Protein AF-A0A7T1DZ12-F1 (afdb_monomer_lite)

Sequence (97 aa):
MNERLPPRFVTLRISATIANEYSSRCPDWLSGELDEGRMRVPLDLAQQIMMDAEYNSDRKAQDVGEYGMPLAVFNAYRALARQARAAIAAAEQSGAA

Radius of gyration: 14.42 Å; chains: 1; bounding box: 28×24×49 Å

pLDDT: mean 86.97, std 13.82, range [38.5, 98.0]

Secondary structure (DSSP, 8-state):
----PPPPEEEEEEPHHHHHHHHHH--TT--S---SEEEEEEHHHHHHHHHHHHHTT-TTTS-BSTTSB-HHHHHHHHHHHHHHHHHHHHHHHHT--

Foldseek 3Di:
DDPPDPFQKFKFAAAPLNQVVCVVVVDPVDPDGPDGGIDIDTLVVLVVLLVVLVQLQDVVNWDEDVPTPDPVSNVSSVVRNVRSVVRSVVSVVVVVD

Structure (mmCIF, N/CA/C/O backbone):
data_AF-A0A7T1DZ12-F1
#
_entry.id   AF-A0A7T1DZ12-F1
#
loop_
_atom_site.group_PDB
_atom_site.id
_atom_site.type_symbol
_atom_site.label_atom_id
_atom_site.label_alt_id
_atom_site.label_comp_id
_atom_site.label_asym_id
_atom_site.label_entity_id
_atom_site.label_seq_id
_atom_site.pdbx_PDB_ins_code
_atom_site.Cartn_x
_atom_site.Cartn_y
_atom_site.Cartn_z
_atom_site.occupancy
_atom_site.B_iso_or_equiv
_atom_site.auth_seq_id
_atom_site.auth_comp_id
_atom_site.auth_asym_id
_atom_site.auth_atom_id
_atom_site.pdbx_PDB_model_num
ATOM 1 N N . MET A 1 1 ? 0.169 -9.128 33.072 1.00 38.50 1 MET A N 1
ATOM 2 C CA . MET A 1 1 ? -1.239 -9.178 32.628 1.00 38.50 1 MET A CA 1
ATOM 3 C C . MET A 1 1 ? -1.304 -8.410 31.319 1.00 38.50 1 MET A C 1
ATOM 5 O O . MET A 1 1 ? -1.093 -7.210 31.348 1.00 38.50 1 MET A O 1
ATOM 9 N N . ASN A 1 2 ? -1.442 -9.095 30.180 1.00 44.41 2 ASN A N 1
ATOM 10 C CA . ASN A 1 2 ? -1.534 -8.428 28.877 1.00 44.41 2 ASN A CA 1
ATOM 11 C C . ASN A 1 2 ? -2.987 -8.002 28.659 1.00 44.41 2 ASN A C 1
ATOM 13 O O . ASN A 1 2 ? -3.811 -8.818 28.246 1.00 44.41 2 ASN A O 1
ATOM 17 N N . GLU A 1 3 ? -3.301 -6.742 28.942 1.00 49.75 3 GLU A N 1
ATOM 18 C CA . GLU A 1 3 ? -4.530 -6.115 28.463 1.00 49.75 3 GLU A CA 1
ATOM 19 C C . GLU A 1 3 ? -4.431 -6.002 26.938 1.00 49.75 3 GLU A C 1
ATOM 21 O O . GLU A 1 3 ? -3.901 -5.037 26.390 1.00 49.75 3 GLU A O 1
ATOM 26 N N . ARG A 1 4 ? -4.878 -7.040 26.220 1.00 58.50 4 ARG A N 1
ATOM 27 C CA . ARG A 1 4 ? -5.123 -6.923 24.782 1.00 58.50 4 ARG A CA 1
ATOM 28 C C . ARG A 1 4 ? -6.289 -5.955 24.622 1.00 58.50 4 ARG A C 1
ATOM 30 O O . ARG A 1 4 ? -7.444 -6.353 24.757 1.00 58.50 4 ARG A O 1
ATOM 37 N N . LEU A 1 5 ? -5.969 -4.688 24.366 1.00 58.59 5 LEU A N 1
ATOM 38 C CA . LEU A 1 5 ? -6.924 -3.712 23.853 1.00 58.59 5 LEU A CA 1
ATOM 39 C C . LEU A 1 5 ? -7.711 -4.350 22.694 1.00 58.59 5 LEU A C 1
ATOM 41 O O . LEU A 1 5 ? -7.139 -5.146 21.937 1.00 58.59 5 LEU A O 1
ATOM 45 N N . PRO A 1 6 ? -9.011 -4.040 22.551 1.00 60.12 6 PRO A N 1
ATOM 46 C CA . PRO A 1 6 ? -9.816 -4.595 21.474 1.00 60.12 6 PRO A CA 1
ATOM 47 C C . PRO A 1 6 ? -9.142 -4.306 20.124 1.00 60.12 6 PRO A C 1
ATOM 49 O O . PRO A 1 6 ? -8.610 -3.206 19.939 1.00 60.12 6 PRO A O 1
ATOM 52 N N . PRO A 1 7 ? -9.144 -5.266 19.179 1.00 66.44 7 PRO A N 1
ATOM 53 C CA . PRO A 1 7 ? -8.521 -5.061 17.881 1.00 66.44 7 PRO A CA 1
ATOM 54 C C . PRO A 1 7 ? -9.176 -3.857 17.202 1.00 66.44 7 PRO A C 1
ATOM 56 O O . PRO A 1 7 ? -10.377 -3.843 16.925 1.00 66.44 7 PRO A O 1
ATOM 59 N N . ARG A 1 8 ? -8.378 -2.812 16.982 1.00 86.19 8 ARG A N 1
ATOM 60 C CA . ARG A 1 8 ? -8.796 -1.620 16.245 1.00 86.19 8 ARG A CA 1
ATOM 61 C C . ARG A 1 8 ? -8.688 -1.937 14.766 1.00 86.19 8 ARG A C 1
ATOM 63 O O . ARG A 1 8 ? -7.757 -2.615 14.346 1.00 86.19 8 ARG A O 1
ATOM 70 N N . PHE A 1 9 ? -9.641 -1.449 13.987 1.00 91.62 9 PHE A N 1
ATOM 71 C CA . PHE A 1 9 ? -9.684 -1.688 12.551 1.00 91.62 9 PHE A CA 1
ATOM 72 C C . PHE A 1 9 ? -9.674 -0.367 11.803 1.00 91.62 9 PHE A C 1
ATOM 74 O O . PHE A 1 9 ? -10.307 0.597 12.234 1.00 91.62 9 PHE A O 1
ATOM 81 N N . VAL A 1 10 ? -9.032 -0.364 10.641 1.00 94.00 10 VAL A N 1
ATOM 82 C CA . VAL A 1 10 ? -9.079 0.738 9.682 1.00 94.00 10 VAL A CA 1
ATOM 83 C C . VAL A 1 10 ? -9.546 0.231 8.329 1.00 94.00 10 VAL A C 1
ATOM 85 O O . VAL A 1 10 ? -9.433 -0.954 8.019 1.00 94.00 10 VAL A O 1
ATOM 88 N N . THR A 1 11 ? -10.103 1.130 7.523 1.00 94.62 11 THR A N 1
ATOM 89 C CA . THR A 1 11 ? -10.466 0.814 6.140 1.00 94.62 11 THR A CA 1
ATOM 90 C C . THR A 1 11 ? -9.420 1.388 5.202 1.00 94.62 11 THR A C 1
ATOM 92 O O . THR A 1 11 ? -9.178 2.595 5.212 1.00 94.62 11 THR A O 1
ATOM 95 N N . LEU A 1 12 ? -8.834 0.531 4.373 1.00 95.62 12 LEU A N 1
ATOM 96 C CA . LEU A 1 12 ? -7.916 0.904 3.306 1.00 95.62 12 LEU A CA 1
ATOM 97 C C . LEU A 1 12 ? -8.575 0.611 1.959 1.00 95.62 12 LEU A C 1
ATOM 99 O O . LEU A 1 12 ? -9.269 -0.388 1.802 1.00 95.62 12 LEU A O 1
ATOM 103 N N . ARG A 1 13 ? -8.366 1.482 0.974 1.00 96.50 13 ARG A N 1
ATOM 104 C CA . ARG A 1 13 ? -8.622 1.172 -0.430 1.00 96.50 13 ARG A CA 1
ATOM 105 C C . ARG A 1 13 ? -7.339 0.646 -1.070 1.00 96.50 13 ARG A C 1
ATOM 107 O O . ARG A 1 13 ? -6.355 1.381 -1.139 1.00 96.50 13 ARG A O 1
ATOM 114 N N . ILE A 1 14 ? -7.374 -0.592 -1.538 1.00 96.69 14 ILE A N 1
ATOM 115 C CA . ILE A 1 14 ? -6.315 -1.259 -2.290 1.00 96.69 14 ILE A CA 1
ATOM 116 C C . ILE A 1 14 ? -6.623 -1.093 -3.780 1.00 96.69 14 ILE A C 1
ATOM 118 O O . ILE A 1 14 ? -7.760 -1.294 -4.208 1.00 96.69 14 ILE A O 1
ATOM 122 N N . SER A 1 15 ? -5.645 -0.646 -4.566 1.00 97.06 15 SER A N 1
ATOM 123 C CA . SER A 1 15 ? -5.773 -0.575 -6.026 1.00 97.06 15 SER A CA 1
ATOM 124 C C . SER A 1 15 ? -5.378 -1.905 -6.666 1.00 97.06 15 SER A C 1
ATOM 126 O O . SER A 1 15 ? -4.576 -2.634 -6.087 1.00 97.06 15 SER A O 1
ATOM 128 N N . ALA A 1 16 ? -5.845 -2.171 -7.891 1.00 96.38 16 ALA A N 1
ATOM 129 C CA . ALA A 1 16 ? -5.391 -3.317 -8.685 1.00 96.38 16 ALA A CA 1
ATOM 130 C C . ALA A 1 16 ? -3.856 -3.431 -8.751 1.00 96.38 16 ALA A C 1
ATOM 132 O O . ALA A 1 16 ? -3.303 -4.516 -8.628 1.00 96.38 16 ALA A O 1
ATOM 133 N N . THR A 1 17 ? -3.151 -2.301 -8.897 1.00 96.44 17 THR A N 1
ATOM 134 C CA . THR A 1 17 ? -1.681 -2.279 -8.911 1.00 96.44 17 THR A CA 1
ATOM 135 C C . THR A 1 17 ? -1.099 -2.839 -7.618 1.00 96.44 17 THR A C 1
ATOM 137 O O . THR A 1 17 ? -0.237 -3.701 -7.677 1.00 96.44 17 THR A O 1
ATOM 140 N N . ILE A 1 18 ? -1.586 -2.393 -6.457 1.00 96.44 18 ILE A N 1
ATOM 141 C CA . ILE A 1 18 ? -1.109 -2.902 -5.167 1.00 96.44 18 ILE A CA 1
ATOM 142 C C . ILE A 1 18 ? -1.484 -4.371 -4.988 1.00 96.44 18 ILE A C 1
ATOM 144 O O . ILE A 1 18 ? -0.630 -5.154 -4.592 1.00 96.44 18 ILE A O 1
ATOM 148 N N . ALA A 1 19 ? -2.723 -4.753 -5.302 1.00 95.19 19 ALA A N 1
ATOM 149 C CA . ALA A 1 19 ? -3.158 -6.144 -5.200 1.00 95.19 19 ALA A CA 1
ATOM 150 C C . ALA A 1 19 ? -2.224 -7.077 -5.995 1.00 95.19 19 ALA A C 1
ATOM 152 O O . ALA A 1 19 ? -1.723 -8.066 -5.460 1.00 95.19 19 ALA A O 1
ATOM 153 N N . ASN A 1 20 ? -1.886 -6.694 -7.230 1.00 94.56 20 ASN A N 1
ATOM 154 C CA . ASN A 1 20 ? -0.962 -7.445 -8.079 1.00 94.56 20 ASN A CA 1
ATOM 155 C C . ASN A 1 20 ? 0.465 -7.507 -7.511 1.00 94.56 20 ASN A C 1
ATOM 157 O O . ASN A 1 20 ? 1.083 -8.571 -7.555 1.00 94.56 20 ASN A O 1
ATOM 161 N N . GLU A 1 21 ? 0.997 -6.409 -6.965 1.00 94.44 21 GLU A N 1
ATOM 162 C CA . GLU A 1 21 ? 2.332 -6.401 -6.345 1.00 94.44 21 GLU A CA 1
ATOM 163 C C . GLU A 1 21 ? 2.404 -7.334 -5.131 1.00 94.44 21 GLU A C 1
ATOM 165 O O . GLU A 1 21 ? 3.343 -8.120 -4.993 1.00 94.44 21 GLU A O 1
ATOM 170 N N . TYR A 1 22 ? 1.394 -7.290 -4.260 1.00 92.25 22 TYR A N 1
ATOM 171 C CA . TYR A 1 22 ? 1.344 -8.150 -3.079 1.00 92.25 22 TYR A CA 1
ATOM 172 C C . TYR A 1 22 ? 1.122 -9.618 -3.435 1.00 92.25 22 TYR A C 1
ATOM 174 O O . TYR A 1 22 ? 1.743 -10.473 -2.812 1.00 92.25 22 TYR A O 1
ATOM 182 N N . SER A 1 23 ? 0.316 -9.912 -4.457 1.00 90.94 23 SER A N 1
ATOM 183 C CA . SER A 1 23 ? 0.165 -11.272 -4.988 1.00 90.94 23 SER A CA 1
ATOM 184 C C . SER A 1 23 ? 1.481 -11.797 -5.580 1.00 90.94 23 SER A C 1
ATOM 186 O O . SER A 1 23 ? 1.864 -12.938 -5.335 1.00 90.94 23 SER A O 1
ATOM 188 N N . SER A 1 24 ? 2.227 -10.944 -6.290 1.00 88.50 24 SER A N 1
ATOM 189 C CA . SER A 1 24 ? 3.483 -11.332 -6.949 1.00 88.50 24 SER A CA 1
ATOM 190 C C . SER A 1 24 ? 4.634 -11.547 -5.965 1.00 88.50 24 SER A C 1
ATOM 192 O O . SER A 1 24 ? 5.421 -12.477 -6.131 1.00 88.50 24 SER A O 1
ATOM 194 N N . ARG A 1 25 ? 4.76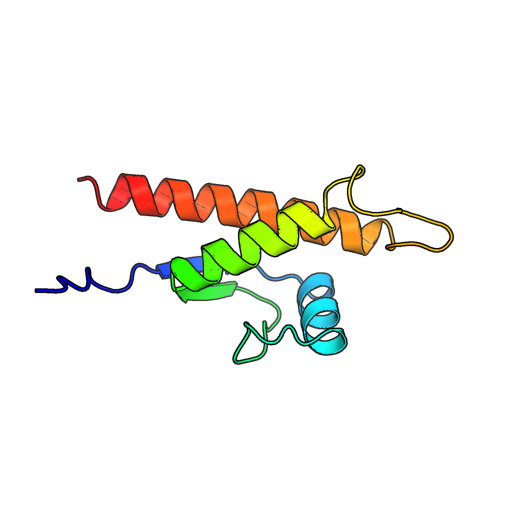1 -10.681 -4.950 1.00 88.06 25 ARG A N 1
ATOM 195 C CA . ARG A 1 25 ? 5.857 -10.746 -3.969 1.00 88.06 25 ARG A CA 1
ATOM 196 C C . ARG A 1 25 ? 5.539 -11.626 -2.760 1.00 88.06 25 ARG A C 1
ATOM 198 O O . ARG A 1 25 ? 6.471 -12.149 -2.166 1.00 88.06 25 ARG A O 1
ATOM 205 N N . CYS A 1 26 ? 4.261 -11.744 -2.398 1.00 83.31 26 CYS A N 1
ATOM 206 C CA . CYS A 1 26 ? 3.730 -12.488 -1.251 1.00 83.31 26 CYS A CA 1
ATOM 207 C C . CYS A 1 26 ? 4.586 -12.353 0.030 1.00 83.31 26 CYS A C 1
ATOM 209 O O . CYS A 1 26 ? 5.332 -13.266 0.379 1.00 83.31 26 CYS A O 1
ATOM 211 N N . PRO A 1 27 ? 4.541 -11.198 0.724 1.00 85.75 27 PRO A N 1
ATOM 212 C CA . PRO A 1 27 ? 5.362 -10.977 1.912 1.00 85.75 27 PRO A CA 1
ATOM 213 C C . PRO A 1 27 ? 5.019 -11.956 3.044 1.00 85.75 27 PRO A C 1
ATOM 215 O O . PRO A 1 27 ? 3.849 -12.106 3.377 1.00 85.75 27 PRO A O 1
ATOM 218 N N . ASP A 1 28 ? 6.027 -12.521 3.717 1.00 86.56 28 ASP A N 1
ATOM 219 C CA . ASP A 1 28 ? 5.840 -13.539 4.773 1.00 86.56 28 ASP A CA 1
ATOM 220 C C . ASP A 1 28 ? 4.956 -13.090 5.954 1.00 86.56 28 ASP A C 1
ATOM 222 O O . 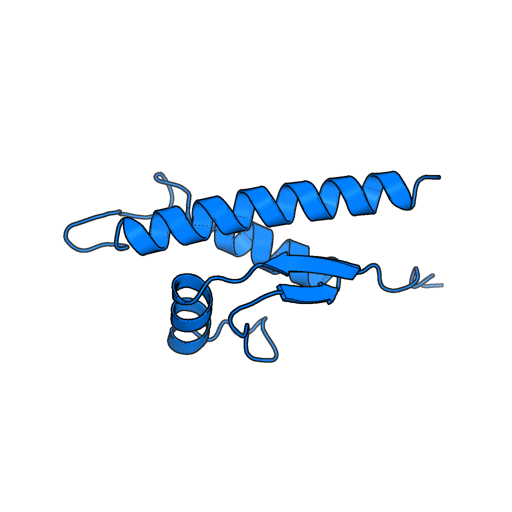ASP A 1 28 ? 4.373 -13.910 6.662 1.00 86.56 28 ASP A O 1
ATOM 226 N N . TRP A 1 29 ? 4.870 -11.780 6.200 1.00 88.88 29 TRP A N 1
ATOM 227 C CA . TRP A 1 29 ? 4.037 -11.206 7.262 1.00 88.88 29 TRP A CA 1
ATOM 228 C C . TRP A 1 29 ? 2.551 -11.129 6.890 1.00 88.88 29 TRP A C 1
ATOM 230 O O . TRP A 1 29 ? 1.703 -10.955 7.767 1.00 88.88 29 TRP A O 1
ATOM 240 N N . LEU A 1 30 ? 2.223 -11.251 5.605 1.00 87.94 30 LEU A N 1
ATOM 241 C CA . LEU A 1 30 ? 0.870 -11.139 5.095 1.00 87.94 30 LEU A CA 1
ATOM 242 C C . LEU A 1 30 ? 0.258 -12.542 4.958 1.00 87.94 30 LEU A C 1
ATOM 244 O O . LEU A 1 30 ? 0.596 -13.311 4.067 1.00 87.94 30 LEU A O 1
ATOM 248 N N . SER A 1 31 ? -0.677 -12.874 5.847 1.00 76.31 31 SER A N 1
ATOM 249 C CA . SER A 1 31 ? -1.290 -14.208 5.932 1.00 76.31 31 SER A CA 1
ATOM 250 C C . SER A 1 31 ? -2.426 -14.476 4.930 1.00 76.31 31 SER A C 1
ATOM 252 O O . SER A 1 31 ? -3.010 -15.560 4.956 1.00 76.31 31 SER A O 1
ATOM 254 N N . GLY A 1 32 ? -2.762 -13.516 4.064 1.00 76.06 32 GLY A N 1
ATOM 255 C CA . GLY A 1 32 ? -3.821 -13.633 3.057 1.00 76.06 32 GLY A CA 1
ATOM 256 C C . GLY A 1 32 ? -3.727 -12.547 1.985 1.00 76.06 32 GLY A C 1
ATOM 257 O O . GLY A 1 32 ? -2.987 -11.583 2.138 1.00 76.06 32 GLY A O 1
ATOM 258 N N . GLU A 1 33 ? -4.463 -12.691 0.887 1.00 77.50 33 GLU A N 1
ATOM 259 C CA . GLU A 1 33 ? -4.361 -11.756 -0.239 1.00 77.50 33 GLU A CA 1
ATOM 260 C C . GLU A 1 33 ? -4.913 -10.361 0.106 1.00 77.50 33 GLU A C 1
ATOM 262 O O . GLU A 1 33 ? -5.908 -10.210 0.822 1.00 77.50 33 GLU A O 1
ATOM 267 N N . LEU A 1 34 ? -4.248 -9.318 -0.405 1.00 86.88 34 LEU A N 1
ATOM 268 C CA . LEU A 1 34 ? -4.786 -7.958 -0.407 1.00 86.88 34 LEU A CA 1
ATOM 269 C C . LEU A 1 34 ? -5.598 -7.749 -1.682 1.00 86.88 34 LEU A C 1
ATOM 271 O O . LEU A 1 34 ? -5.082 -7.248 -2.680 1.00 86.88 34 LEU A O 1
ATOM 275 N N . ASP A 1 35 ? -6.869 -8.134 -1.625 1.00 87.94 35 ASP A N 1
ATOM 276 C CA . ASP A 1 35 ? -7.804 -7.952 -2.729 1.00 87.94 35 ASP A CA 1
ATOM 277 C C . ASP A 1 35 ? -7.980 -6.477 -3.105 1.00 87.94 35 ASP A C 1
ATOM 279 O O . ASP A 1 35 ? -7.992 -5.573 -2.261 1.00 87.94 35 ASP A O 1
ATOM 283 N N . GLU A 1 36 ? -8.186 -6.225 -4.399 1.00 93.38 36 GLU A N 1
ATOM 284 C CA . GLU A 1 36 ? -8.579 -4.902 -4.868 1.00 93.38 36 GLU A CA 1
ATOM 285 C C . GLU A 1 36 ? -9.901 -4.462 -4.216 1.00 93.38 36 GLU A C 1
ATOM 287 O O . GLU A 1 36 ? -10.874 -5.209 -4.121 1.00 93.38 36 GLU A O 1
ATOM 292 N N . GLY A 1 37 ? -9.970 -3.188 -3.827 1.00 94.44 37 GLY A N 1
ATOM 293 C CA . GLY A 1 37 ? -11.186 -2.576 -3.309 1.00 94.44 37 GLY A CA 1
ATOM 294 C C . GLY A 1 37 ? -11.018 -2.062 -1.889 1.00 94.44 37 GLY A C 1
ATOM 295 O O . GLY A 1 37 ? -9.943 -1.630 -1.487 1.00 94.44 37 GLY A O 1
ATOM 296 N N . ARG A 1 38 ? -12.120 -1.992 -1.139 1.00 94.31 38 ARG A N 1
ATOM 297 C CA . ARG A 1 38 ? -12.102 -1.513 0.249 1.00 94.31 38 ARG A CA 1
ATOM 298 C C . ARG A 1 38 ? -11.937 -2.695 1.189 1.00 94.31 38 ARG A C 1
ATOM 300 O O . ARG A 1 38 ? -12.838 -3.520 1.292 1.00 94.31 38 ARG A O 1
ATOM 307 N N . MET A 1 39 ? -10.837 -2.709 1.925 1.00 92.62 39 MET A N 1
ATOM 308 C CA . MET A 1 39 ? -10.532 -3.730 2.913 1.00 92.62 39 MET A CA 1
ATOM 309 C C . MET A 1 39 ? -10.560 -3.139 4.313 1.00 92.62 39 MET A C 1
ATOM 311 O O . MET A 1 39 ? -9.955 -2.099 4.583 1.00 92.62 39 MET A O 1
ATOM 315 N N . ARG A 1 40 ? -11.256 -3.824 5.219 1.00 93.12 40 ARG A N 1
ATOM 316 C CA . ARG A 1 40 ? -11.194 -3.542 6.650 1.00 93.12 40 ARG A CA 1
ATOM 317 C C . ARG A 1 40 ? -10.120 -4.433 7.257 1.00 93.12 40 ARG A C 1
ATOM 319 O O . ARG A 1 40 ? -10.298 -5.645 7.308 1.00 93.12 40 ARG A O 1
ATOM 326 N N . VAL A 1 41 ? -9.035 -3.829 7.722 1.00 92.19 41 VAL A N 1
ATOM 327 C CA . VAL A 1 41 ? -7.873 -4.547 8.256 1.00 92.19 41 VAL A CA 1
ATOM 328 C C . VAL A 1 41 ? -7.626 -4.178 9.721 1.00 92.19 41 VAL A C 1
ATOM 330 O O . VAL A 1 41 ? -7.951 -3.055 10.128 1.00 92.19 41 VAL A O 1
ATOM 333 N N . PRO A 1 42 ? -7.079 -5.104 10.529 1.00 92.94 42 PRO A N 1
ATOM 334 C CA . PRO A 1 42 ? -6.545 -4.792 11.851 1.00 92.94 42 PRO A CA 1
ATOM 335 C C . PRO A 1 42 ? -5.502 -3.663 11.811 1.00 92.94 42 PRO A C 1
ATOM 337 O O . PRO A 1 42 ? -4.808 -3.481 10.809 1.00 92.94 42 PRO A O 1
ATOM 340 N N . LEU A 1 43 ? -5.406 -2.879 12.887 1.00 92.50 43 LEU A N 1
ATOM 341 C CA . LEU A 1 43 ? -4.524 -1.710 12.968 1.00 92.50 43 LEU A CA 1
ATOM 342 C C . LEU A 1 43 ? -3.040 -2.084 12.846 1.00 92.50 43 LEU A C 1
ATOM 344 O O . LEU A 1 43 ? -2.292 -1.378 12.181 1.00 92.50 43 LEU A O 1
ATOM 348 N N . ASP A 1 44 ? -2.633 -3.196 13.448 1.00 92.00 44 ASP A N 1
ATOM 349 C CA . ASP A 1 44 ? -1.292 -3.773 13.337 1.00 92.00 44 ASP A CA 1
ATOM 350 C C . ASP A 1 44 ? -0.967 -4.180 11.894 1.00 92.00 44 ASP A C 1
ATOM 352 O O . ASP A 1 44 ? 0.094 -3.831 11.377 1.00 92.00 44 ASP A O 1
ATOM 356 N N . LEU A 1 45 ? -1.912 -4.819 11.199 1.00 93.31 45 LEU A N 1
ATOM 357 C CA . LEU A 1 45 ? -1.754 -5.127 9.778 1.00 93.31 45 LEU A CA 1
ATOM 358 C C . LEU A 1 45 ? -1.666 -3.845 8.932 1.00 93.31 45 LEU A C 1
ATOM 360 O O . LEU A 1 45 ? -0.819 -3.740 8.049 1.00 93.31 45 LEU A O 1
ATOM 364 N N . ALA A 1 46 ? -2.489 -2.833 9.219 1.00 94.75 46 ALA A N 1
ATOM 365 C CA . ALA A 1 46 ? -2.399 -1.537 8.548 1.00 94.75 46 ALA A CA 1
ATOM 366 C C . ALA A 1 46 ? -1.059 -0.829 8.787 1.00 94.75 46 ALA A C 1
ATOM 368 O O . ALA A 1 46 ? -0.558 -0.180 7.871 1.00 94.75 46 ALA A O 1
ATOM 369 N N . GLN A 1 47 ? -0.472 -0.953 9.980 1.00 95.56 47 GLN A N 1
ATOM 370 C CA . GLN A 1 47 ? 0.862 -0.428 10.278 1.00 95.56 47 GLN A CA 1
ATOM 371 C C . GLN A 1 47 ? 1.936 -1.144 9.451 1.00 95.56 47 GLN A C 1
ATOM 373 O O . GLN A 1 47 ? 2.787 -0.474 8.871 1.00 95.56 47 GLN A O 1
ATOM 378 N N . GLN A 1 48 ? 1.864 -2.473 9.320 1.00 95.62 48 GLN A N 1
ATOM 379 C CA . GLN A 1 48 ? 2.784 -3.236 8.466 1.00 95.62 48 GLN A CA 1
ATOM 380 C C . GLN A 1 48 ? 2.648 -2.848 6.987 1.00 95.62 48 GLN A C 1
ATOM 382 O O . GLN A 1 48 ? 3.651 -2.555 6.337 1.00 95.62 48 GLN A O 1
ATOM 387 N N . ILE A 1 49 ? 1.413 -2.738 6.481 1.00 95.75 49 ILE A N 1
ATOM 388 C CA . ILE A 1 49 ? 1.129 -2.251 5.121 1.00 95.75 49 ILE A CA 1
ATOM 389 C C . ILE A 1 49 ? 1.681 -0.834 4.927 1.00 95.75 49 ILE A C 1
ATOM 391 O O . ILE A 1 49 ? 2.277 -0.541 3.894 1.00 95.75 49 ILE A O 1
ATOM 395 N N . MET A 1 50 ? 1.501 0.058 5.907 1.00 96.94 50 MET A N 1
ATOM 396 C CA . MET A 1 50 ? 2.020 1.425 5.844 1.00 96.94 50 MET A CA 1
ATOM 397 C C . MET A 1 50 ? 3.546 1.435 5.749 1.00 96.94 50 MET A C 1
ATOM 399 O O . MET A 1 50 ? 4.075 2.099 4.865 1.00 96.94 50 MET A O 1
ATOM 403 N N . MET A 1 51 ? 4.244 0.700 6.619 1.00 96.25 51 MET A N 1
ATOM 404 C CA . MET A 1 51 ? 5.710 0.640 6.623 1.00 96.25 51 MET A CA 1
ATOM 405 C C . MET A 1 51 ? 6.257 0.097 5.302 1.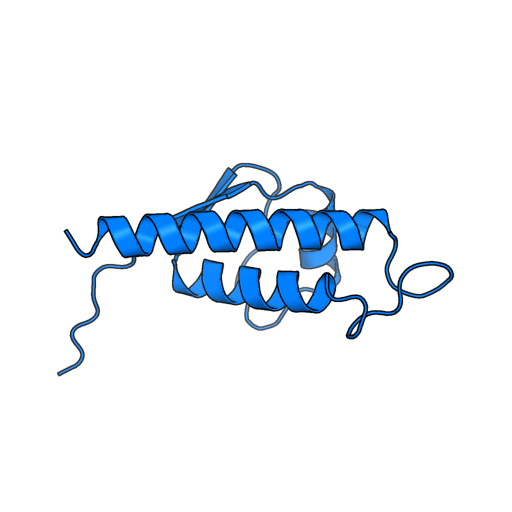00 96.25 51 MET A C 1
ATOM 407 O O . MET A 1 51 ? 7.185 0.667 4.728 1.00 96.25 51 MET A O 1
ATOM 411 N N . ASP A 1 52 ? 5.654 -0.974 4.793 1.00 95.38 52 ASP A N 1
ATOM 412 C CA . ASP A 1 52 ? 6.028 -1.561 3.511 1.00 95.38 52 ASP A CA 1
ATOM 413 C C . ASP A 1 52 ? 5.771 -0.591 2.348 1.00 95.38 52 ASP A C 1
ATOM 415 O O . ASP A 1 52 ? 6.629 -0.399 1.486 1.00 95.38 52 ASP A O 1
ATOM 419 N N . ALA A 1 53 ? 4.623 0.087 2.344 1.00 96.38 53 ALA A N 1
ATOM 420 C CA . ALA A 1 53 ? 4.291 1.070 1.323 1.00 96.38 53 ALA A CA 1
ATOM 421 C C . ALA A 1 53 ? 5.184 2.317 1.384 1.00 96.38 53 ALA A C 1
ATOM 423 O O . ALA A 1 53 ? 5.516 2.884 0.345 1.00 96.38 53 ALA A O 1
ATOM 424 N N . GLU A 1 54 ? 5.590 2.756 2.575 1.00 96.75 54 GLU A N 1
ATOM 425 C CA . GLU A 1 54 ? 6.547 3.850 2.756 1.00 96.75 54 GLU A CA 1
ATOM 426 C C . GLU A 1 54 ? 7.918 3.476 2.197 1.00 96.75 54 GLU A C 1
ATOM 428 O O . GLU A 1 54 ? 8.484 4.250 1.430 1.00 96.75 54 GLU A O 1
ATOM 433 N N . TYR A 1 55 ? 8.406 2.270 2.496 1.00 94.50 55 TYR A N 1
ATOM 434 C CA . TYR A 1 55 ? 9.668 1.767 1.958 1.00 94.50 55 TYR A CA 1
ATOM 435 C C . TYR A 1 55 ? 9.642 1.676 0.425 1.00 94.50 55 TYR A C 1
ATOM 437 O O . TYR A 1 55 ? 10.530 2.198 -0.248 1.00 94.50 55 TYR A O 1
ATOM 445 N N . ASN A 1 56 ? 8.583 1.089 -0.139 1.00 93.56 56 ASN A N 1
ATOM 446 C CA . ASN A 1 56 ? 8.417 0.935 -1.586 1.00 93.56 56 ASN A CA 1
ATOM 447 C C . ASN A 1 56 ? 8.077 2.253 -2.313 1.00 93.56 56 ASN A C 1
ATOM 449 O O . ASN A 1 56 ? 8.041 2.296 -3.540 1.00 93.56 56 ASN A O 1
ATOM 453 N N . SER A 1 57 ? 7.840 3.346 -1.583 1.00 94.25 57 SER A N 1
ATOM 454 C CA . SER A 1 57 ? 7.617 4.681 -2.152 1.00 94.25 57 SER A CA 1
ATOM 455 C C . SER A 1 57 ? 8.644 5.730 -1.720 1.00 94.25 57 SER A C 1
ATOM 457 O O . SER A 1 57 ? 8.439 6.931 -1.939 1.00 94.25 57 SER A O 1
ATOM 459 N N . ASP A 1 58 ? 9.777 5.300 -1.165 1.00 91.62 58 ASP A N 1
ATOM 460 C CA . ASP A 1 58 ? 10.917 6.167 -0.892 1.00 91.62 58 ASP A CA 1
ATOM 461 C C . ASP A 1 58 ? 11.925 6.107 -2.047 1.00 91.62 58 ASP A C 1
ATOM 463 O O . ASP A 1 58 ? 12.523 5.072 -2.332 1.00 91.62 58 ASP A O 1
ATOM 467 N N . ARG A 1 59 ? 12.165 7.256 -2.689 1.00 86.44 59 ARG A N 1
ATOM 468 C CA . ARG A 1 59 ? 13.161 7.393 -3.767 1.00 86.44 59 ARG A CA 1
ATOM 469 C C . ARG A 1 59 ? 14.598 7.155 -3.308 1.00 86.44 59 ARG A C 1
ATOM 471 O O . ARG A 1 59 ? 15.474 7.019 -4.149 1.00 86.44 59 ARG A O 1
ATOM 478 N N . LYS A 1 60 ? 14.865 7.192 -2.001 1.00 86.50 60 LYS A N 1
ATOM 479 C CA . LYS A 1 60 ? 16.176 6.837 -1.442 1.00 86.50 60 LYS A CA 1
ATOM 480 C C . LYS A 1 60 ? 16.331 5.333 -1.236 1.00 86.50 60 LYS A C 1
ATOM 482 O O . LYS A 1 60 ? 17.461 4.866 -1.151 1.00 86.50 60 LYS A O 1
ATOM 487 N N . ALA A 1 61 ? 15.221 4.608 -1.111 1.00 79.88 61 ALA A N 1
ATOM 488 C CA . ALA A 1 61 ? 15.205 3.171 -0.865 1.00 79.88 61 ALA A CA 1
ATOM 489 C C . ALA A 1 61 ? 14.971 2.351 -2.141 1.00 79.88 61 ALA A C 1
ATOM 491 O O . ALA A 1 61 ? 15.368 1.192 -2.187 1.00 79.88 61 ALA A O 1
ATOM 492 N N . GLN A 1 62 ? 14.326 2.941 -3.151 1.00 85.25 62 GLN A N 1
ATOM 493 C CA . GLN A 1 62 ? 13.963 2.289 -4.406 1.00 85.25 62 GLN A CA 1
ATOM 494 C C . GLN A 1 62 ? 14.544 3.032 -5.607 1.00 85.25 62 GLN A C 1
ATOM 496 O O . GLN A 1 62 ? 14.339 4.240 -5.757 1.00 85.25 62 GLN A O 1
ATOM 501 N N . ASP A 1 63 ? 15.167 2.284 -6.515 1.00 85.69 63 ASP A N 1
ATOM 502 C CA . ASP A 1 63 ? 15.442 2.758 -7.867 1.00 85.69 63 ASP A CA 1
ATOM 503 C C . ASP A 1 63 ? 14.134 2.743 -8.667 1.00 85.69 63 ASP A C 1
ATOM 505 O O . ASP A 1 63 ? 13.438 1.730 -8.705 1.00 85.69 63 ASP A O 1
ATOM 509 N N . VAL A 1 64 ? 13.765 3.865 -9.289 1.00 84.56 64 VAL A N 1
ATOM 510 C CA . VAL A 1 64 ? 12.488 4.023 -10.010 1.00 84.56 64 VAL A CA 1
ATOM 511 C C . VAL A 1 64 ? 12.755 4.329 -11.478 1.00 84.56 64 VAL A C 1
ATOM 513 O O . VAL A 1 64 ? 13.467 5.284 -11.787 1.00 84.56 64 VAL A O 1
ATOM 516 N N . GLY A 1 65 ? 12.112 3.591 -12.384 1.00 76.88 65 GLY A N 1
ATOM 517 C CA . GLY A 1 65 ? 12.298 3.737 -13.830 1.00 76.88 65 GLY A CA 1
ATOM 518 C C . GLY A 1 65 ? 13.161 2.628 -14.422 1.00 76.88 65 GLY A C 1
ATOM 519 O O . GLY A 1 65 ? 13.278 1.568 -13.839 1.00 76.88 65 GLY A O 1
ATOM 520 N N . GLU A 1 66 ? 13.701 2.845 -15.611 1.00 57.12 66 GLU A N 1
ATOM 521 C CA . GLU A 1 66 ? 14.424 1.865 -16.435 1.00 57.12 66 GLU A CA 1
ATOM 522 C C . GLU A 1 66 ? 15.687 1.302 -15.723 1.00 57.12 66 GLU A C 1
ATOM 524 O O . GLU A 1 66 ? 16.761 1.865 -15.867 1.00 57.12 66 GLU A O 1
ATOM 529 N N . TYR A 1 67 ? 15.723 0.260 -14.883 1.00 70.19 67 TYR A N 1
ATOM 530 C CA . TYR A 1 67 ? 14.922 -0.964 -14.729 1.00 70.19 67 TYR A CA 1
ATOM 531 C C . TYR A 1 67 ? 14.758 -1.351 -13.238 1.00 70.19 67 TYR A C 1
ATOM 533 O O . TYR A 1 67 ? 14.934 -2.503 -12.846 1.00 70.19 67 TYR A O 1
ATOM 541 N N . GLY A 1 68 ? 14.491 -0.364 -12.390 1.00 81.56 68 GLY A N 1
ATOM 542 C CA . GLY A 1 68 ? 13.956 -0.549 -11.047 1.00 81.56 68 GLY A CA 1
ATOM 543 C C . GLY A 1 68 ? 12.421 -0.568 -11.043 1.00 81.56 68 GLY A C 1
ATOM 544 O O . GLY A 1 68 ? 11.769 -0.964 -12.011 1.00 81.56 68 GLY A O 1
ATOM 545 N N . MET A 1 69 ? 11.817 -0.122 -9.945 1.00 90.19 69 MET A N 1
ATOM 546 C CA . MET A 1 69 ? 10.369 -0.111 -9.761 1.00 90.19 69 MET A CA 1
ATOM 547 C C . MET A 1 69 ? 9.666 0.764 -10.818 1.00 90.19 69 MET A C 1
ATOM 549 O O . MET A 1 69 ? 10.042 1.928 -11.012 1.00 90.19 69 MET A O 1
ATOM 553 N N . PRO A 1 70 ? 8.592 0.277 -11.471 1.00 93.88 70 PRO A N 1
ATOM 554 C CA . PRO A 1 70 ? 7.798 1.098 -12.377 1.00 93.88 70 PRO A CA 1
ATOM 555 C C . PRO A 1 70 ? 7.200 2.320 -11.670 1.00 93.88 70 PRO A C 1
ATOM 557 O O . PRO A 1 70 ? 6.652 2.217 -10.572 1.00 93.88 70 PRO A O 1
ATOM 560 N N . LEU A 1 71 ? 7.205 3.484 -12.331 1.00 92.94 71 LEU A N 1
ATOM 561 C CA . LEU A 1 71 ? 6.679 4.728 -11.747 1.00 92.94 71 LEU A CA 1
ATOM 562 C C . LEU A 1 71 ? 5.205 4.610 -11.313 1.00 92.94 71 LEU A C 1
ATOM 564 O O . LEU A 1 71 ? 4.793 5.221 -10.326 1.00 92.94 71 LEU A O 1
ATOM 568 N N . ALA A 1 72 ? 4.405 3.825 -12.037 1.00 93.94 72 ALA A N 1
ATOM 569 C CA . ALA A 1 72 ? 3.016 3.558 -11.674 1.00 93.94 72 ALA A CA 1
ATOM 570 C C . ALA A 1 72 ? 2.906 2.798 -10.341 1.00 93.94 72 ALA A C 1
ATOM 572 O O . ALA A 1 72 ? 2.114 3.189 -9.484 1.00 93.94 72 ALA A O 1
ATOM 573 N N . VAL A 1 73 ? 3.745 1.777 -10.145 1.00 95.31 73 VAL A N 1
ATOM 574 C CA . VAL A 1 73 ? 3.824 0.980 -8.912 1.00 95.31 73 VAL A CA 1
ATOM 575 C C . VAL A 1 73 ? 4.301 1.846 -7.748 1.00 95.31 73 VAL A C 1
ATOM 577 O O . VAL A 1 73 ? 3.634 1.921 -6.718 1.00 95.31 73 VAL A O 1
ATOM 580 N N . PHE A 1 74 ? 5.369 2.618 -7.955 1.00 95.94 74 PHE A N 1
ATOM 581 C CA . PHE A 1 74 ? 5.881 3.572 -6.969 1.00 95.94 74 PHE A CA 1
ATOM 582 C C . PHE A 1 74 ? 4.799 4.560 -6.501 1.00 95.94 74 PHE A C 1
ATOM 584 O O . PHE A 1 74 ? 4.604 4.795 -5.306 1.00 95.94 74 PHE A O 1
ATOM 591 N N . ASN A 1 75 ? 4.052 5.142 -7.444 1.00 95.75 75 ASN A N 1
ATOM 592 C CA . ASN A 1 75 ? 2.975 6.074 -7.119 1.00 95.75 75 ASN A CA 1
ATOM 593 C C . ASN A 1 75 ? 1.797 5.386 -6.417 1.00 95.75 75 ASN A C 1
ATOM 595 O O . ASN A 1 75 ? 1.173 6.005 -5.551 1.00 95.75 75 ASN A O 1
ATOM 599 N N . ALA A 1 76 ? 1.508 4.125 -6.749 1.00 97.12 76 ALA A N 1
ATOM 600 C CA . ALA A 1 76 ? 0.499 3.335 -6.055 1.00 97.12 76 ALA A CA 1
ATOM 601 C C . ALA A 1 76 ? 0.897 3.097 -4.589 1.00 97.12 76 ALA A C 1
ATOM 603 O O . ALA A 1 76 ? 0.090 3.365 -3.696 1.00 97.12 76 ALA A O 1
ATOM 604 N N . TYR A 1 77 ? 2.152 2.717 -4.324 1.00 97.38 77 TYR A N 1
ATOM 605 C CA . TYR A 1 77 ? 2.674 2.580 -2.960 1.00 97.38 77 TYR A CA 1
ATOM 606 C C . TYR A 1 77 ? 2.641 3.907 -2.202 1.00 97.38 77 TYR A C 1
ATOM 608 O O . TYR A 1 77 ? 2.178 3.967 -1.064 1.00 97.38 77 TYR A O 1
ATOM 616 N N . ARG A 1 78 ? 3.011 5.013 -2.859 1.00 97.12 78 ARG A N 1
ATOM 617 C CA . ARG A 1 78 ? 2.954 6.350 -2.252 1.00 97.12 78 ARG A CA 1
ATOM 618 C C . ARG A 1 78 ? 1.533 6.741 -1.847 1.00 97.12 78 ARG A C 1
ATOM 620 O O . ARG A 1 78 ? 1.329 7.365 -0.803 1.00 97.12 78 ARG A O 1
ATOM 627 N N . ALA A 1 79 ? 0.548 6.421 -2.684 1.00 97.75 79 ALA A N 1
ATOM 628 C CA . ALA A 1 79 ? -0.858 6.668 -2.385 1.00 97.75 79 ALA A CA 1
ATOM 629 C C . ALA A 1 79 ? -1.339 5.797 -1.215 1.00 97.75 79 ALA A C 1
ATOM 631 O O . ALA A 1 79 ? -1.984 6.316 -0.299 1.00 97.75 79 ALA A O 1
ATOM 632 N N . LEU A 1 80 ? -0.967 4.513 -1.210 1.00 98.00 80 LEU A N 1
ATOM 633 C CA . LEU A 1 80 ? -1.292 3.572 -0.141 1.00 98.00 80 LEU A CA 1
ATOM 634 C C . LEU A 1 80 ? -0.713 4.017 1.207 1.00 98.00 80 LEU A C 1
ATOM 636 O O . LEU A 1 80 ? -1.457 4.091 2.182 1.00 98.00 80 LEU A O 1
ATOM 640 N N . ALA A 1 81 ? 0.564 4.402 1.249 1.00 97.81 81 ALA A N 1
ATOM 641 C CA . ALA A 1 81 ? 1.232 4.897 2.452 1.00 97.81 81 ALA A CA 1
ATOM 642 C C . ALA A 1 81 ? 0.513 6.118 3.049 1.00 97.81 81 ALA A C 1
ATOM 644 O O . ALA A 1 81 ? 0.200 6.156 4.240 1.00 97.81 81 ALA A O 1
ATOM 645 N N . ARG A 1 82 ? 0.177 7.111 2.211 1.00 97.94 82 ARG A N 1
ATOM 646 C CA . ARG A 1 82 ? -0.556 8.313 2.650 1.00 97.94 82 ARG A CA 1
ATOM 647 C C . ARG A 1 82 ? -1.927 7.971 3.225 1.00 97.94 82 ARG A C 1
ATOM 649 O O . ARG A 1 82 ? -2.315 8.535 4.246 1.00 97.94 82 ARG A O 1
ATOM 656 N N . GLN A 1 83 ? -2.652 7.075 2.562 1.00 97.19 83 GLN A N 1
ATOM 657 C CA . GLN A 1 83 ? -3.963 6.626 3.012 1.00 97.19 83 GLN A CA 1
ATOM 658 C C . GLN A 1 83 ? -3.872 5.869 4.340 1.00 97.19 83 GLN A C 1
ATOM 660 O O . GLN A 1 83 ? -4.634 6.171 5.256 1.00 97.19 83 GLN A O 1
ATOM 665 N N . ALA A 1 84 ? -2.945 4.915 4.456 1.00 96.69 84 ALA A N 1
ATOM 666 C CA . ALA A 1 84 ? -2.770 4.112 5.660 1.00 96.69 84 ALA A CA 1
ATOM 667 C C . ALA A 1 84 ? -2.405 4.989 6.860 1.00 96.69 84 ALA A C 1
ATOM 669 O O . ALA A 1 84 ? -3.062 4.903 7.895 1.00 96.69 84 ALA A O 1
ATOM 670 N N . ARG A 1 85 ? -1.468 5.928 6.688 1.00 97.06 85 ARG A N 1
ATOM 671 C CA . ARG A 1 85 ? -1.094 6.889 7.732 1.00 97.06 85 ARG A CA 1
ATOM 672 C C . ARG A 1 85 ? -2.279 7.725 8.215 1.00 97.06 85 ARG A C 1
ATOM 674 O O . ARG A 1 85 ? -2.474 7.875 9.417 1.00 97.06 85 ARG A O 1
ATOM 681 N N . ALA A 1 86 ? -3.081 8.258 7.291 1.00 95.81 86 ALA A N 1
ATOM 682 C CA . ALA A 1 86 ? -4.261 9.045 7.647 1.00 95.81 86 ALA A CA 1
ATOM 683 C C . ALA A 1 86 ? -5.307 8.203 8.395 1.00 95.81 86 ALA A C 1
ATOM 685 O O . ALA A 1 86 ? -5.871 8.661 9.388 1.00 95.81 86 ALA A O 1
ATOM 686 N N . ALA A 1 87 ? -5.541 6.967 7.948 1.00 94.19 87 ALA A N 1
ATOM 687 C CA . ALA A 1 87 ? -6.493 6.061 8.578 1.00 94.19 87 ALA A CA 1
ATOM 688 C C . ALA A 1 87 ? -6.042 5.627 9.984 1.00 94.19 87 ALA A C 1
ATOM 690 O O . ALA A 1 87 ? -6.860 5.599 10.901 1.00 94.19 87 ALA A O 1
ATOM 691 N N . ILE A 1 88 ? -4.748 5.345 10.165 1.00 94.56 88 ILE A N 1
ATOM 692 C CA . ILE A 1 88 ? -4.140 5.014 11.463 1.00 94.56 88 ILE A CA 1
ATOM 693 C C . ILE A 1 88 ? -4.259 6.201 12.422 1.00 94.56 88 ILE A C 1
ATOM 695 O O . ILE A 1 88 ? -4.792 6.035 13.514 1.00 94.56 88 ILE A O 1
ATOM 699 N N . ALA A 1 89 ? -3.862 7.405 12.000 1.00 92.56 89 ALA A N 1
ATOM 700 C CA . ALA A 1 89 ? -3.943 8.601 12.839 1.00 92.56 89 ALA A CA 1
ATOM 701 C C . ALA A 1 89 ? -5.388 8.920 13.262 1.00 92.56 89 ALA A C 1
ATOM 703 O O . ALA A 1 89 ? -5.645 9.251 14.420 1.00 92.56 89 ALA A O 1
ATOM 704 N N . ALA A 1 90 ? -6.348 8.783 12.340 1.00 89.19 90 ALA A N 1
ATOM 705 C CA . ALA A 1 90 ? -7.766 8.955 12.647 1.00 89.19 90 ALA A CA 1
ATOM 706 C C . ALA A 1 90 ? -8.264 7.892 13.635 1.00 89.19 90 ALA A C 1
ATOM 708 O O . ALA A 1 90 ? -8.997 8.212 14.574 1.00 89.19 90 ALA A O 1
ATOM 709 N N . ALA A 1 91 ? -7.845 6.635 13.457 1.00 87.69 91 ALA A N 1
ATOM 710 C CA . ALA A 1 91 ? -8.181 5.575 14.390 1.00 87.69 91 ALA A CA 1
ATOM 711 C C . ALA A 1 91 ? -7.631 5.894 15.773 1.00 87.69 91 ALA A C 1
ATOM 713 O O . ALA A 1 91 ? -8.423 5.856 16.707 1.00 87.69 91 ALA A O 1
ATOM 714 N N . GLU A 1 92 ? -6.348 6.256 15.890 1.00 85.62 92 GLU A N 1
ATOM 715 C CA . GLU A 1 92 ? -5.648 6.606 17.133 1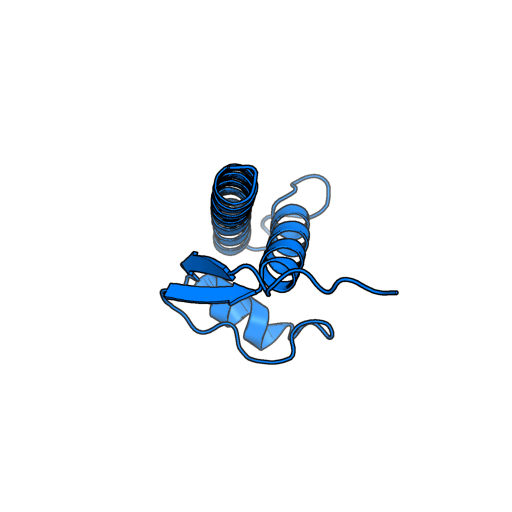.00 85.62 92 GLU A CA 1
ATOM 716 C C . GLU A 1 92 ? -6.364 7.702 17.920 1.00 85.62 92 GLU A C 1
ATOM 718 O O . GLU A 1 92 ? -6.699 7.469 19.083 1.00 85.62 92 GLU A O 1
ATOM 723 N N . GLN A 1 93 ? -6.702 8.816 17.263 1.00 81.44 93 GLN A N 1
ATOM 724 C CA . GLN A 1 93 ? -7.476 9.916 17.851 1.00 81.44 93 GLN A CA 1
ATOM 725 C C . GLN A 1 93 ? -8.855 9.458 18.346 1.00 81.44 93 GLN A C 1
ATOM 727 O O . GLN A 1 93 ? -9.281 9.849 19.428 1.00 81.44 93 GLN A O 1
ATOM 732 N N . SER A 1 94 ? -9.529 8.581 17.596 1.00 71.56 94 SER A N 1
ATOM 733 C CA . SER A 1 94 ? -10.887 8.117 17.925 1.00 71.56 94 SER A CA 1
ATOM 734 C C . SER A 1 94 ? -10.955 7.141 19.104 1.00 71.56 94 SER A C 1
ATOM 736 O O . SER A 1 94 ? -12.043 6.855 19.583 1.00 71.56 94 SER A O 1
ATOM 738 N N . GLY A 1 95 ? -9.825 6.584 19.547 1.00 60.00 95 GLY A N 1
ATOM 739 C CA . GLY A 1 95 ? -9.767 5.717 20.737 1.00 60.00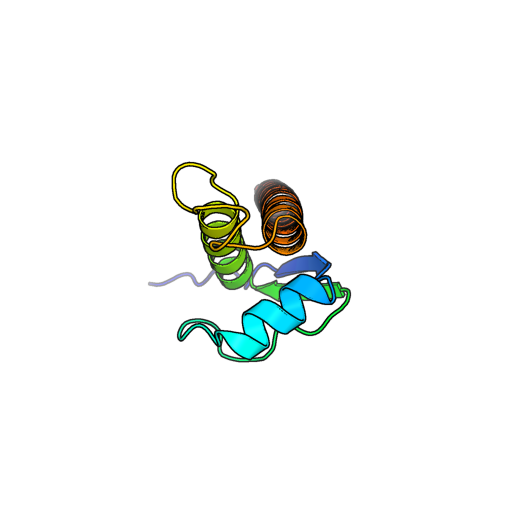 95 GLY A CA 1
ATOM 740 C C . GLY A 1 95 ? -8.958 6.310 21.885 1.00 60.00 95 GLY A C 1
ATOM 741 O O . GLY A 1 95 ? -8.657 5.594 22.832 1.00 60.00 95 GLY A O 1
ATOM 742 N N . ALA A 1 96 ? -8.579 7.585 21.778 1.00 50.94 96 ALA A N 1
ATOM 743 C CA . ALA A 1 96 ? -8.090 8.399 22.889 1.00 50.94 96 ALA A CA 1
ATOM 744 C C . ALA A 1 96 ? -9.221 9.235 23.534 1.00 50.94 96 ALA A C 1
ATOM 746 O O . ALA A 1 96 ? -8.942 10.044 24.418 1.00 50.94 96 ALA A O 1
ATOM 747 N N . ALA A 1 97 ? -10.463 9.055 23.066 1.0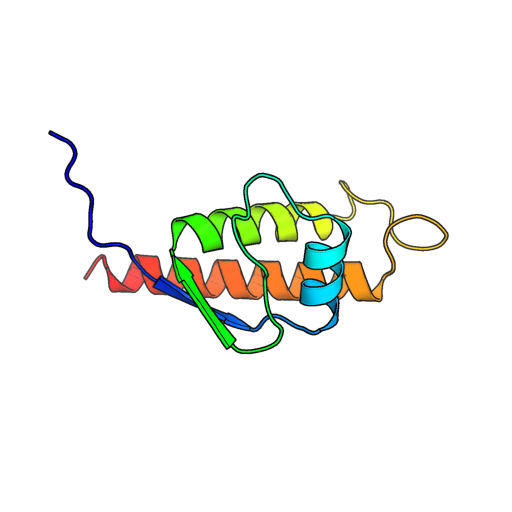0 39.25 97 ALA A N 1
ATOM 748 C CA . ALA A 1 97 ? -11.682 9.710 23.536 1.00 39.25 97 ALA A CA 1
ATOM 749 C C . ALA A 1 97 ? -12.555 8.745 24.347 1.00 39.25 97 ALA A C 1
ATOM 751 O O . ALA A 1 97 ? -12.591 7.545 23.983 1.00 39.25 97 ALA A O 1
#